Protein AF-A0A920K4A9-F1 (afdb_monomer)

pLDDT: mean 79.89, std 16.31, range [30.03, 97.81]

Nearest PDB structures (foldseek):
  5j9g-assembly1_A  TM=8.067E-01  e=8.800E-14  Lactobacillus acidophilus NCFM
  7c5j-assembly1_Q  TM=8.251E-01  e=4.722E-13  Escherichia coli BL21(DE3)
  7www-assembly1_A  TM=8.252E-01  e=7.767E-13  Lactobacillus gasseri
  6x2e-assembly1_B  TM=8.452E-01  e=7.762E-11  Chlamydia trachomatis D/UW-3/CX
  6x2e-assembly1_A  TM=8.488E-01  e=2.867E-10  Chlamydia trachomatis D/UW-3/CX

Foldseek 3Di:
DAAEEEEQELPPVVLVVVLVQVVDDPVPRNYAYAEYEYQDFQVVSQVCSQQDPVPGGSPWDWDGDRFWIDTPNRIHGYHHDLDQPVVVVVSVHQEYEEAPVSNPRVPDDVPPPPDPRHAYEHAEDDPPFPEEDAPPPPPVVDDSNGRYYYPYYPDDDD

Secondary structure (DSSP, 8-state):
-PEEEEEE--SHHHHHHHHHHHHS-GGG--EEEEEEEESS-HHHHHHHHHEETTTEE--S-EEEETTEEEETTEEEEEEESS--HHHHHTTT-SEEEE-HHHHSBTTB-TT--SSTT-EEEESS--TT-SEE--TTTTGGG--TT-SEEE---S----

Radius of gyration: 15.53 Å; Cα contacts (8 Å, |Δi|>4): 275; chains: 1; bounding box: 37×35×40 Å

Solvent-accessible surface area (backbone atoms only — not comparable to full-atom values): 9228 Å² total; per-residue (Å²): 128,68,42,36,28,25,33,38,46,66,49,74,68,37,41,49,54,53,48,58,52,69,73,40,59,80,91,70,42,54,61,39,68,42,30,38,28,28,83,61,52,42,66,54,50,47,50,57,49,41,56,32,95,88,80,41,66,61,89,66,70,73,48,72,43,98,52,21,42,28,43,93,85,52,65,23,38,44,42,70,55,97,61,51,73,74,62,57,46,75,64,63,34,39,33,40,38,24,40,52,70,69,61,49,40,95,93,43,61,89,77,70,61,93,53,98,76,54,34,38,42,23,70,24,69,56,97,84,37,75,41,74,34,47,86,94,77,48,53,85,73,69,53,92,83,56,43,34,35,14,56,30,66,98,74,81,86,130

Sequence (158 aa):
MTVKVAINGFGRIGRAILRANFELEPEQRKIQIVAINDLASPEANAHLTEFDSTHGRFGKVINVFKDAIEIEGEKFKCIPKKSSRSSMEKFGCRYCVGMHRALRIEGEGLETSTSGRRKVLISAPANDADATVVYGVNEKELTPGHKIVSNARVLRIV

Structure (mmCIF, N/CA/C/O backbone):
data_AF-A0A920K4A9-F1
#
_entry.id   AF-A0A920K4A9-F1
#
loop_
_atom_site.group_PDB
_atom_site.id
_atom_site.type_symbol
_atom_site.label_atom_id
_atom_site.label_alt_id
_atom_site.label_comp_id
_atom_site.label_asym_id
_atom_site.label_entity_id
_atom_site.label_seq_id
_atom_site.pdbx_PDB_ins_code
_atom_site.Cartn_x
_atom_site.Cartn_y
_atom_site.Cartn_z
_atom_site.occupancy
_atom_site.B_iso_or_equiv
_atom_site.auth_seq_id
_atom_site.auth_comp_id
_atom_site.auth_asym_id
_atom_site.auth_atom_id
_atom_site.pdbx_PDB_model_num
ATOM 1 N N . MET A 1 1 ? -7.358 -14.877 -6.717 1.00 56.47 1 MET A N 1
ATOM 2 C CA . MET A 1 1 ? -6.463 -15.118 -5.561 1.00 56.47 1 MET A CA 1
ATOM 3 C C . MET A 1 1 ? -5.930 -13.772 -5.106 1.00 56.47 1 MET A C 1
ATOM 5 O O . MET A 1 1 ? -5.304 -13.095 -5.913 1.00 56.47 1 MET A O 1
ATOM 9 N N . THR A 1 2 ? -6.213 -13.370 -3.871 1.00 80.06 2 THR A N 1
ATOM 10 C CA . THR A 1 2 ? -5.894 -12.022 -3.377 1.00 80.06 2 THR A CA 1
ATOM 11 C C . THR A 1 2 ? -4.533 -12.008 -2.692 1.00 80.06 2 THR A C 1
ATOM 13 O O . THR A 1 2 ? -4.220 -12.869 -1.868 1.00 80.06 2 THR A O 1
ATOM 16 N N . VAL A 1 3 ? -3.689 -11.050 -3.061 1.00 86.75 3 VAL A N 1
ATOM 17 C CA . VAL A 1 3 ? -2.327 -10.915 -2.543 1.00 86.75 3 VAL A CA 1
ATOM 18 C C . VAL A 1 3 ? -2.320 -9.979 -1.339 1.00 86.75 3 VAL A C 1
ATOM 20 O O . VAL A 1 3 ? -2.738 -8.833 -1.445 1.00 86.75 3 VAL A O 1
ATOM 23 N N . LYS A 1 4 ? -1.792 -10.431 -0.198 1.00 87.75 4 LYS A N 1
ATOM 24 C CA . LYS A 1 4 ? -1.649 -9.587 0.998 1.00 87.75 4 LYS A CA 1
ATOM 25 C C . LYS A 1 4 ? -0.488 -8.603 0.854 1.00 87.75 4 LYS A C 1
ATOM 27 O O . LYS A 1 4 ? 0.646 -9.024 0.598 1.00 87.75 4 LYS A O 1
ATOM 32 N N . VAL A 1 5 ? -0.757 -7.321 1.071 1.00 88.19 5 VAL A N 1
ATOM 33 C CA . VAL A 1 5 ? 0.188 -6.212 0.893 1.00 88.19 5 VAL A CA 1
ATOM 34 C C . VAL A 1 5 ? 0.257 -5.358 2.158 1.00 88.19 5 VAL A C 1
ATOM 36 O O . VAL A 1 5 ? -0.765 -5.064 2.776 1.00 88.19 5 VAL A O 1
ATOM 39 N N . ALA A 1 6 ? 1.467 -4.953 2.536 1.00 88.62 6 ALA A N 1
ATOM 40 C CA . ALA A 1 6 ? 1.701 -3.909 3.525 1.00 88.62 6 ALA A CA 1
ATOM 41 C C . ALA A 1 6 ? 2.243 -2.647 2.840 1.00 88.62 6 ALA A C 1
ATOM 43 O O . ALA A 1 6 ? 3.031 -2.740 1.895 1.00 88.62 6 ALA A O 1
ATOM 44 N N . ILE A 1 7 ? 1.828 -1.476 3.320 1.00 88.56 7 ILE A N 1
ATOM 45 C CA . ILE A 1 7 ? 2.285 -0.178 2.812 1.00 88.56 7 ILE A CA 1
ATOM 46 C C . ILE A 1 7 ? 3.197 0.458 3.856 1.00 88.56 7 ILE A C 1
ATOM 48 O O . ILE A 1 7 ? 2.777 0.724 4.979 1.00 88.56 7 ILE A O 1
ATOM 52 N N . ASN A 1 8 ? 4.444 0.718 3.478 1.00 84.12 8 ASN A N 1
ATOM 53 C CA . ASN A 1 8 ? 5.433 1.364 4.321 1.00 84.12 8 ASN A CA 1
ATOM 54 C C . ASN A 1 8 ? 5.648 2.820 3.892 1.00 84.12 8 ASN A C 1
ATOM 56 O O . ASN A 1 8 ? 6.292 3.094 2.874 1.00 84.12 8 ASN A O 1
ATOM 60 N N . GLY A 1 9 ? 5.110 3.742 4.687 1.00 84.19 9 GLY A N 1
ATOM 61 C CA . GLY A 1 9 ? 4.971 5.156 4.363 1.00 84.19 9 GLY A CA 1
ATOM 62 C C . GLY A 1 9 ? 3.600 5.442 3.754 1.00 84.19 9 GLY A C 1
ATOM 63 O O . GLY A 1 9 ? 3.384 5.244 2.557 1.00 84.19 9 GLY A O 1
ATOM 64 N N . PHE A 1 10 ? 2.683 5.975 4.560 1.00 90.44 10 PHE A N 1
ATOM 65 C CA . PHE A 1 10 ? 1.307 6.296 4.173 1.00 90.44 10 PHE A CA 1
ATOM 66 C C . PHE A 1 10 ? 1.150 7.771 3.755 1.00 90.44 10 PHE A C 1
ATOM 68 O O . PHE A 1 10 ? 0.177 8.464 4.058 1.00 90.44 10 PHE A O 1
ATOM 75 N N . GLY A 1 11 ? 2.143 8.251 3.002 1.00 88.62 11 GLY A N 1
ATOM 76 C CA . GLY A 1 11 ? 2.135 9.555 2.340 1.00 88.62 11 GLY A CA 1
ATOM 77 C C . GLY A 1 11 ? 1.270 9.565 1.075 1.00 88.62 11 GLY A C 1
ATOM 78 O O . GLY A 1 11 ? 0.399 8.720 0.891 1.00 88.62 11 GLY A O 1
ATOM 79 N N . ARG A 1 12 ? 1.545 10.494 0.148 1.00 89.50 12 ARG A N 1
ATOM 80 C CA . ARG A 1 12 ? 0.761 10.637 -1.097 1.00 89.50 12 ARG A CA 1
ATOM 81 C C . ARG A 1 12 ? 0.630 9.328 -1.886 1.00 89.50 12 ARG A C 1
ATOM 83 O O . ARG A 1 12 ? -0.477 8.930 -2.215 1.00 89.50 12 ARG A O 1
ATOM 90 N N . ILE A 1 13 ? 1.745 8.638 -2.144 1.00 89.12 13 ILE A N 1
ATOM 91 C CA . ILE A 1 13 ? 1.737 7.386 -2.921 1.00 89.12 13 ILE A CA 1
ATOM 92 C C . ILE A 1 13 ? 1.040 6.254 -2.158 1.00 89.12 13 ILE A C 1
ATOM 94 O O . ILE A 1 13 ? 0.237 5.537 -2.743 1.00 89.12 13 ILE A O 1
ATOM 98 N N . GLY A 1 14 ? 1.301 6.108 -0.855 1.00 90.06 14 GLY A N 1
ATOM 99 C CA . GLY A 1 14 ? 0.657 5.078 -0.036 1.00 90.06 14 GLY A CA 1
ATOM 100 C C . GLY A 1 14 ? -0.866 5.229 -0.000 1.00 90.06 14 GLY A C 1
ATOM 101 O O . GLY A 1 14 ? -1.585 4.253 -0.211 1.00 90.06 14 GLY A O 1
ATOM 102 N N . ARG A 1 15 ? -1.358 6.462 0.174 1.00 93.88 15 ARG A N 1
ATOM 103 C CA . ARG A 1 15 ? -2.796 6.763 0.129 1.00 93.88 15 ARG A CA 1
ATOM 104 C C . ARG A 1 15 ? -3.389 6.583 -1.261 1.00 93.88 15 ARG A C 1
ATOM 106 O O . ARG A 1 15 ? -4.473 6.027 -1.368 1.00 93.88 15 ARG A O 1
ATOM 113 N N . ALA A 1 16 ? -2.671 6.969 -2.316 1.00 92.44 16 ALA A N 1
ATOM 114 C CA . ALA A 1 16 ? -3.114 6.746 -3.692 1.00 92.44 16 ALA A CA 1
ATOM 115 C C . ALA A 1 16 ? -3.244 5.250 -4.029 1.00 92.44 16 ALA A C 1
ATOM 117 O O . ALA A 1 16 ? -4.210 4.860 -4.672 1.00 92.44 16 ALA A O 1
ATOM 118 N N . ILE A 1 17 ? -2.325 4.398 -3.553 1.00 91.88 17 ILE A N 1
ATOM 119 C CA . ILE A 1 17 ? -2.422 2.936 -3.719 1.00 91.88 17 ILE A CA 1
ATOM 120 C C . ILE A 1 17 ? -3.660 2.391 -3.007 1.00 91.88 17 ILE A C 1
ATOM 122 O O . ILE A 1 17 ? -4.404 1.603 -3.589 1.00 91.88 17 ILE A O 1
ATOM 126 N N . LEU A 1 18 ? -3.884 2.807 -1.755 1.00 94.50 18 LEU A N 1
ATOM 127 C CA . LEU A 1 18 ? -5.069 2.399 -1.006 1.00 94.50 18 LEU A CA 1
ATOM 128 C C . LEU A 1 18 ? -6.341 2.836 -1.732 1.00 94.50 18 LEU A C 1
ATOM 130 O O . LEU A 1 18 ? -7.227 2.019 -1.970 1.00 94.50 18 LEU A O 1
ATOM 134 N N . ARG A 1 19 ? -6.387 4.098 -2.152 1.00 94.50 19 ARG A N 1
ATOM 135 C CA . ARG A 1 19 ? -7.516 4.670 -2.871 1.00 94.50 19 ARG A CA 1
ATOM 136 C C . ARG A 1 19 ? -7.815 3.918 -4.164 1.00 94.50 19 ARG A C 1
ATOM 138 O O . ARG A 1 19 ? -8.929 3.434 -4.319 1.00 94.50 19 ARG A O 1
ATOM 145 N N . ALA A 1 20 ? -6.811 3.721 -5.015 1.00 92.44 20 ALA A N 1
ATOM 146 C CA . ALA A 1 20 ? -6.956 2.983 -6.265 1.00 92.44 20 ALA A CA 1
ATOM 147 C C . ALA A 1 20 ? -7.466 1.549 -6.044 1.00 92.44 20 ALA A C 1
ATOM 149 O O . ALA A 1 20 ? -8.233 1.046 -6.855 1.00 92.44 20 ALA A O 1
ATOM 150 N N . ASN A 1 21 ? -7.083 0.886 -4.946 1.00 93.94 21 ASN A N 1
ATOM 151 C CA . ASN A 1 21 ? -7.591 -0.452 -4.637 1.00 93.94 21 ASN A CA 1
ATOM 152 C C . ASN A 1 21 ? -9.082 -0.454 -4.261 1.00 93.94 21 ASN A C 1
ATOM 154 O O . ASN A 1 21 ? -9.811 -1.353 -4.667 1.00 93.94 21 ASN A O 1
ATOM 158 N N . PHE A 1 22 ? -9.538 0.533 -3.489 1.00 94.00 22 PHE A N 1
ATOM 159 C CA . PHE A 1 22 ? -10.933 0.630 -3.038 1.00 94.00 22 PHE A CA 1
ATOM 160 C C . PHE A 1 22 ? -11.872 1.315 -4.043 1.00 94.00 22 PHE A C 1
ATOM 162 O O . PHE A 1 22 ? -13.090 1.202 -3.913 1.00 94.00 22 PHE A O 1
ATOM 169 N N . GLU A 1 23 ? -11.325 2.006 -5.044 1.00 91.56 23 GLU A N 1
ATOM 170 C CA . GLU A 1 23 ? -12.074 2.498 -6.208 1.00 91.56 23 GLU A CA 1
ATOM 171 C C . GLU A 1 23 ? -12.407 1.375 -7.204 1.00 91.56 23 GLU A C 1
ATOM 173 O O . GLU A 1 23 ? -13.313 1.534 -8.017 1.00 91.56 23 GLU A O 1
ATOM 178 N N . LEU A 1 24 ? -11.723 0.228 -7.123 1.00 89.94 24 LEU A N 1
ATOM 179 C CA . LEU A 1 24 ? -12.114 -0.987 -7.837 1.00 89.94 24 LEU A CA 1
ATOM 180 C C . LEU A 1 24 ? -13.299 -1.674 -7.153 1.00 89.94 24 LEU A C 1
ATOM 182 O O . LEU A 1 24 ? -13.409 -1.684 -5.917 1.00 89.94 24 LEU A O 1
ATOM 186 N N . GLU A 1 25 ? -14.112 -2.351 -7.965 1.00 89.75 25 GLU A N 1
ATOM 187 C CA . GLU A 1 25 ? -15.136 -3.265 -7.463 1.00 89.75 25 GLU A CA 1
ATOM 188 C C . GLU A 1 25 ? -14.490 -4.382 -6.624 1.00 89.75 25 GLU A C 1
ATOM 190 O O . GLU A 1 25 ? -13.402 -4.854 -6.980 1.00 89.75 25 GLU A O 1
ATOM 195 N N . PRO A 1 26 ? -15.132 -4.859 -5.539 1.00 88.12 26 PRO A N 1
ATOM 196 C CA . PRO A 1 26 ? -14.552 -5.874 -4.653 1.00 88.12 26 PRO A CA 1
ATOM 197 C C . PRO A 1 26 ? -14.040 -7.127 -5.387 1.00 88.12 26 PRO A C 1
ATOM 199 O O . PRO A 1 26 ? -12.956 -7.626 -5.092 1.00 88.12 26 PRO A O 1
ATOM 202 N N . GLU A 1 27 ? -14.771 -7.575 -6.410 1.00 88.06 27 GLU A N 1
ATOM 203 C CA . GLU A 1 27 ? -14.452 -8.721 -7.282 1.00 88.06 27 GLU A CA 1
ATOM 204 C C . GLU A 1 27 ? -13.143 -8.522 -8.081 1.00 88.06 27 GLU A C 1
ATOM 206 O O . GLU A 1 27 ? -12.459 -9.476 -8.458 1.00 88.06 27 GLU A O 1
ATOM 211 N N . GLN A 1 28 ? -12.785 -7.265 -8.363 1.00 88.31 28 GLN A N 1
ATOM 212 C CA . GLN A 1 28 ? -11.621 -6.880 -9.164 1.00 88.31 28 GLN A CA 1
ATOM 213 C C . GLN A 1 28 ? -10.366 -6.657 -8.312 1.00 88.31 28 GLN A C 1
ATOM 215 O O . GLN A 1 28 ? -9.259 -6.559 -8.858 1.00 88.31 28 GLN A O 1
ATOM 220 N N . ARG A 1 29 ? -10.505 -6.590 -6.981 1.00 89.06 29 ARG A N 1
ATOM 221 C CA . ARG A 1 29 ? -9.385 -6.360 -6.064 1.00 89.06 29 ARG A CA 1
ATOM 222 C C . ARG A 1 29 ? -8.448 -7.555 -6.055 1.00 89.06 29 ARG A C 1
ATOM 224 O O . ARG A 1 29 ? -8.732 -8.632 -5.533 1.00 89.06 29 ARG A O 1
ATOM 231 N N . LYS A 1 30 ? -7.261 -7.346 -6.620 1.00 87.19 30 LYS A N 1
ATOM 232 C CA . LYS A 1 30 ? -6.191 -8.356 -6.644 1.00 87.19 30 LYS A CA 1
ATOM 233 C C . LYS A 1 30 ? -5.312 -8.303 -5.399 1.00 87.19 30 LYS A C 1
ATOM 235 O O . LYS A 1 30 ? -4.568 -9.254 -5.148 1.00 87.19 30 LYS A O 1
ATOM 240 N N . ILE A 1 31 ? -5.388 -7.219 -4.626 1.00 89.94 31 ILE A N 1
ATOM 241 C CA . ILE A 1 31 ? -4.604 -7.023 -3.409 1.00 89.94 31 ILE A CA 1
ATOM 242 C C . ILE A 1 31 ? -5.507 -6.784 -2.199 1.00 89.94 31 ILE A C 1
ATOM 244 O O . ILE A 1 31 ? -6.560 -6.168 -2.304 1.00 89.94 31 ILE A O 1
ATOM 248 N N . GLN A 1 32 ? -5.054 -7.268 -1.047 1.00 91.38 32 GLN A N 1
ATOM 249 C CA . GLN A 1 32 ? -5.634 -7.005 0.264 1.00 91.38 32 GLN A CA 1
ATOM 250 C C . GLN A 1 32 ? -4.595 -6.245 1.081 1.00 91.38 32 GLN A C 1
ATOM 252 O O . GLN A 1 32 ? -3.496 -6.758 1.316 1.00 91.38 32 GLN A O 1
ATOM 257 N N . ILE A 1 33 ? -4.933 -5.042 1.530 1.00 92.75 33 ILE A N 1
ATOM 258 C CA . ILE A 1 33 ? -4.057 -4.263 2.405 1.00 92.75 33 ILE A CA 1
ATOM 259 C C . ILE A 1 33 ? -4.235 -4.798 3.824 1.00 92.75 33 ILE A C 1
ATOM 261 O O . ILE A 1 33 ? -5.346 -4.837 4.334 1.00 92.75 33 ILE A O 1
ATOM 265 N N . VAL A 1 34 ? -3.149 -5.254 4.451 1.00 92.69 34 VAL A N 1
ATOM 266 C CA . VAL A 1 34 ? -3.194 -5.856 5.800 1.00 92.69 34 VAL A CA 1
ATOM 267 C C . VAL A 1 34 ? -2.574 -4.965 6.871 1.00 92.69 34 VAL A C 1
ATOM 269 O O . VAL A 1 34 ? -2.931 -5.064 8.046 1.00 92.69 34 VAL A O 1
ATOM 272 N N . ALA A 1 35 ? -1.659 -4.079 6.474 1.00 91.44 35 ALA A N 1
ATOM 273 C CA . ALA A 1 35 ? -1.011 -3.138 7.372 1.00 91.44 35 ALA A CA 1
ATOM 274 C C . ALA A 1 35 ? -0.536 -1.882 6.633 1.00 91.44 35 ALA A C 1
ATOM 276 O O . ALA A 1 35 ? -0.085 -1.957 5.486 1.00 91.44 35 ALA A O 1
ATOM 277 N N . ILE A 1 36 ? 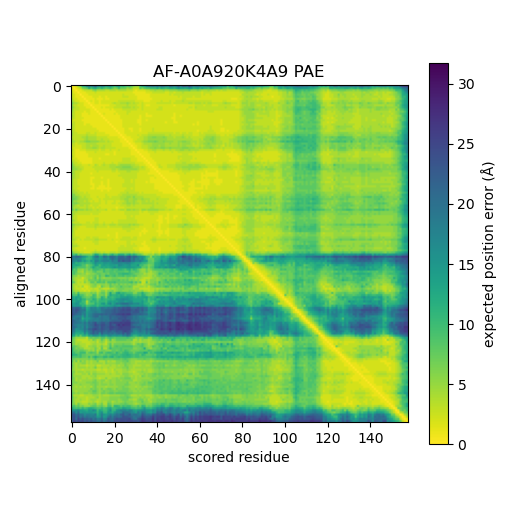-0.578 -0.752 7.331 1.00 90.94 36 ILE A N 1
ATOM 278 C CA . ILE A 1 36 ? 0.076 0.497 6.955 1.00 90.94 36 ILE A CA 1
ATOM 279 C C . ILE A 1 36 ? 1.051 0.903 8.066 1.00 90.94 36 ILE A C 1
ATOM 281 O O . ILE A 1 36 ? 0.734 0.791 9.250 1.00 90.94 36 ILE A O 1
ATOM 285 N N . ASN A 1 37 ? 2.243 1.355 7.692 1.00 87.50 37 ASN A N 1
ATOM 286 C CA . ASN A 1 37 ? 3.221 1.936 8.608 1.00 87.50 37 ASN A CA 1
ATOM 287 C C . ASN A 1 37 ? 3.366 3.426 8.301 1.00 87.50 37 ASN A C 1
ATOM 289 O O . ASN A 1 37 ? 3.718 3.790 7.176 1.00 87.50 37 ASN A O 1
ATOM 293 N N . ASP A 1 38 ? 3.097 4.271 9.292 1.00 87.12 38 ASP A N 1
ATOM 294 C CA . ASP A 1 38 ? 3.225 5.722 9.177 1.00 87.12 38 ASP A CA 1
ATOM 295 C C . ASP A 1 38 ? 3.547 6.362 10.536 1.00 87.12 38 ASP A C 1
ATOM 297 O O . ASP A 1 38 ? 3.433 5.738 11.594 1.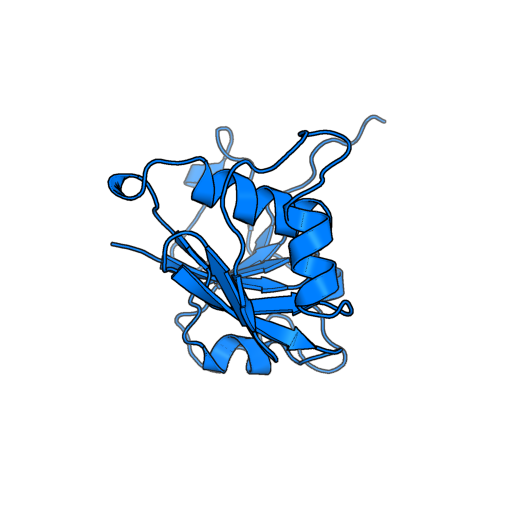00 87.12 38 ASP A O 1
ATOM 301 N N . LEU A 1 39 ? 3.993 7.617 10.510 1.00 83.94 39 LEU A N 1
ATOM 302 C CA . LEU A 1 39 ? 4.251 8.389 11.724 1.00 83.94 39 LEU A CA 1
ATOM 303 C C . LEU A 1 39 ? 2.969 9.012 12.289 1.00 83.94 39 LEU A C 1
ATOM 305 O O . LEU A 1 39 ? 2.915 9.298 13.484 1.00 83.94 39 LEU A O 1
ATOM 309 N N . ALA A 1 40 ? 1.957 9.229 11.447 1.00 88.12 40 ALA A N 1
ATOM 310 C CA . ALA A 1 40 ? 0.676 9.788 11.844 1.00 88.12 40 ALA A CA 1
ATOM 311 C C . ALA A 1 40 ? -0.215 8.756 12.559 1.00 88.12 40 ALA A C 1
ATOM 313 O O . ALA A 1 40 ? -0.100 7.545 12.351 1.00 88.12 40 ALA A O 1
ATOM 314 N N . SER A 1 41 ? -1.129 9.247 13.402 1.00 92.62 41 SER A N 1
ATOM 315 C CA . SER A 1 41 ? -2.106 8.400 14.094 1.00 92.62 41 SER A CA 1
ATOM 316 C C . SER A 1 41 ? -3.125 7.789 13.114 1.00 92.62 41 SER A C 1
ATOM 318 O O . SER A 1 41 ? -3.288 8.302 12.001 1.00 92.62 41 SER A O 1
ATOM 320 N N . PRO A 1 42 ? -3.840 6.710 13.490 1.00 94.75 42 PRO A N 1
ATOM 321 C CA . PRO A 1 42 ? -4.925 6.160 12.675 1.00 94.75 42 PRO A CA 1
ATOM 322 C C . PRO A 1 42 ? -5.979 7.209 12.291 1.00 94.75 42 PRO A C 1
ATOM 324 O O . PRO A 1 42 ? -6.418 7.238 11.146 1.00 94.75 42 PRO A O 1
ATOM 327 N N . GLU A 1 43 ? -6.328 8.113 13.207 1.00 95.56 43 GLU A N 1
ATOM 328 C CA . GLU A 1 43 ? -7.290 9.197 12.980 1.00 95.56 43 GLU A CA 1
ATOM 329 C C . GLU A 1 43 ? -6.773 10.183 11.928 1.00 95.56 43 GLU A C 1
ATOM 331 O O . GLU A 1 43 ? -7.488 10.535 10.990 1.00 95.56 43 GLU A O 1
ATOM 336 N N . ALA A 1 44 ? -5.506 10.591 12.042 1.00 94.62 44 ALA A N 1
ATOM 337 C CA . ALA A 1 44 ? -4.878 11.484 11.077 1.00 94.62 44 ALA A CA 1
ATOM 338 C C . ALA A 1 44 ? -4.761 10.825 9.693 1.00 94.62 44 ALA A C 1
ATOM 340 O O . ALA A 1 44 ? -5.062 11.452 8.679 1.00 94.62 44 ALA A O 1
ATOM 341 N N . ASN A 1 45 ? -4.386 9.546 9.637 1.00 94.88 45 ASN A N 1
ATOM 342 C CA . ASN A 1 45 ? -4.315 8.786 8.390 1.00 94.88 45 ASN A CA 1
ATOM 343 C C . ASN A 1 45 ? -5.687 8.620 7.729 1.00 94.88 45 ASN A C 1
ATOM 345 O O . ASN A 1 45 ? -5.789 8.756 6.510 1.00 94.88 45 ASN A O 1
ATOM 349 N N . ALA A 1 46 ? -6.736 8.364 8.512 1.00 95.81 46 ALA A N 1
ATOM 350 C CA . ALA A 1 46 ? -8.105 8.306 8.017 1.00 95.81 46 ALA A CA 1
ATOM 351 C C . ALA A 1 46 ? -8.541 9.657 7.441 1.00 95.81 46 ALA A C 1
ATOM 353 O O . ALA A 1 46 ? -8.989 9.711 6.299 1.00 95.81 46 ALA A O 1
ATOM 354 N N . HIS A 1 47 ? -8.299 10.754 8.165 1.00 95.38 47 HIS A N 1
ATOM 355 C CA . HIS A 1 47 ? -8.610 12.101 7.689 1.00 95.38 47 HIS A CA 1
ATOM 356 C C . HIS A 1 47 ? -7.887 12.433 6.374 1.00 95.38 47 HIS A C 1
ATOM 358 O O . HIS A 1 47 ? -8.509 12.863 5.406 1.00 95.38 47 HIS A O 1
ATOM 364 N N . LEU A 1 48 ? -6.579 12.168 6.297 1.00 94.81 48 LEU A N 1
ATOM 365 C CA . LEU A 1 48 ? -5.775 12.403 5.090 1.00 94.81 48 LEU A CA 1
ATOM 366 C C . LEU A 1 48 ? -6.126 11.473 3.921 1.00 94.81 48 LEU A C 1
ATOM 368 O O . LEU A 1 48 ? -5.743 11.750 2.785 1.00 94.81 48 LEU A O 1
ATOM 372 N N . THR A 1 49 ? -6.785 10.348 4.197 1.00 95.44 49 THR A N 1
ATOM 373 C CA . THR A 1 49 ? -7.324 9.453 3.167 1.00 95.44 49 THR A CA 1
ATOM 374 C C . THR A 1 49 ? -8.666 9.965 2.673 1.00 95.44 49 THR A C 1
ATOM 376 O O . THR A 1 49 ? -8.905 9.970 1.471 1.00 95.44 49 THR A O 1
ATOM 379 N N . GLU A 1 50 ? -9.527 10.425 3.581 1.00 95.81 50 GLU A N 1
ATOM 380 C CA . GLU A 1 50 ? -10.837 10.962 3.234 1.00 95.81 50 GLU A CA 1
ATOM 381 C C . GLU A 1 50 ? -10.724 12.241 2.399 1.00 95.81 50 GLU A C 1
ATOM 383 O O . GLU A 1 50 ? -11.450 12.382 1.412 1.00 95.81 50 GLU A O 1
ATOM 388 N N . PHE A 1 51 ? -9.804 13.138 2.765 1.00 95.50 51 PHE A N 1
ATOM 389 C CA . PHE A 1 51 ? -9.628 14.446 2.142 1.00 95.50 51 PHE A CA 1
ATOM 390 C C . PHE A 1 51 ? -8.289 14.541 1.402 1.00 95.50 51 PHE A C 1
ATOM 392 O O . PHE A 1 51 ? -7.244 14.797 2.002 1.00 95.50 51 PHE A O 1
ATOM 399 N N . ASP A 1 52 ? -8.330 14.395 0.076 1.00 93.94 52 ASP A N 1
ATOM 400 C CA . ASP A 1 52 ? -7.175 14.613 -0.796 1.00 93.94 52 ASP A CA 1
ATOM 401 C C . ASP A 1 52 ? -7.368 15.881 -1.641 1.00 93.94 52 ASP A C 1
ATOM 403 O O . ASP A 1 52 ? -8.358 16.026 -2.357 1.00 93.94 52 ASP A O 1
ATOM 407 N N . SER A 1 53 ? -6.418 16.817 -1.580 1.00 93.50 53 SER A N 1
ATOM 408 C CA . SER A 1 53 ? -6.520 18.092 -2.306 1.00 93.50 53 SER A CA 1
ATOM 409 C C . SER A 1 53 ? -6.414 17.954 -3.828 1.00 93.50 53 SER A C 1
ATOM 411 O O . SER A 1 53 ? -6.829 18.859 -4.541 1.00 93.50 53 SER A O 1
ATOM 413 N N . THR A 1 54 ? -5.831 16.863 -4.333 1.00 93.12 54 THR A N 1
ATOM 414 C CA . THR A 1 54 ? -5.648 16.619 -5.774 1.00 93.12 54 THR A CA 1
ATOM 415 C C . THR A 1 54 ? -6.747 15.716 -6.320 1.00 93.12 54 THR A C 1
ATOM 417 O O . THR A 1 54 ? -7.298 15.982 -7.383 1.00 93.12 54 THR A O 1
ATOM 420 N N . HIS A 1 55 ? -7.081 14.654 -5.587 1.00 91.25 55 HIS A N 1
ATOM 421 C CA . HIS A 1 55 ? -8.037 13.637 -6.030 1.00 91.25 55 HIS A CA 1
ATOM 422 C C . HIS A 1 55 ? -9.452 13.837 -5.458 1.00 91.25 55 HIS A C 1
ATOM 424 O O . HIS A 1 55 ? -10.366 13.078 -5.777 1.00 91.25 55 HIS A O 1
ATOM 430 N N . GLY A 1 56 ? -9.666 14.839 -4.606 1.00 93.12 56 GLY A N 1
ATOM 431 C CA . GLY A 1 56 ? -10.951 15.095 -3.959 1.00 93.12 56 GLY A CA 1
ATOM 432 C C . GLY A 1 56 ? -11.270 14.088 -2.852 1.00 93.12 56 GLY A C 1
ATOM 433 O O . GLY A 1 56 ? -10.391 13.384 -2.348 1.00 93.12 56 GLY A O 1
ATOM 434 N N . ARG A 1 57 ? -12.545 14.005 -2.462 1.00 95.06 57 ARG A N 1
ATOM 435 C CA . ARG A 1 57 ? -12.988 13.145 -1.355 1.00 95.06 57 ARG A CA 1
ATOM 436 C C . ARG A 1 57 ? -13.002 11.666 -1.761 1.00 95.06 57 ARG A C 1
ATOM 438 O O . ARG A 1 5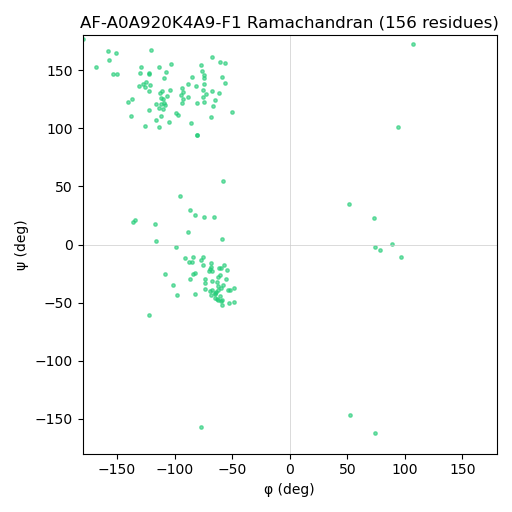7 ? -13.461 11.341 -2.849 1.00 95.06 57 ARG A O 1
ATOM 445 N N . PHE A 1 58 ? -12.545 10.775 -0.882 1.00 94.44 58 PHE A N 1
ATOM 446 C CA . PHE A 1 58 ? -12.433 9.333 -1.165 1.00 94.44 58 PHE A CA 1
ATOM 447 C C . PHE A 1 58 ? -13.780 8.604 -1.336 1.00 94.44 58 PHE A C 1
ATOM 449 O O . PHE A 1 58 ? -13.845 7.561 -1.976 1.00 94.44 58 PHE A O 1
ATOM 456 N N . GLY A 1 59 ? -14.875 9.144 -0.794 1.00 92.12 59 GLY A N 1
ATOM 457 C CA . GLY A 1 59 ? -16.232 8.642 -1.054 1.00 92.12 59 GLY A CA 1
ATOM 458 C C . GLY A 1 59 ? -16.600 7.317 -0.370 1.00 92.12 59 GLY A C 1
ATOM 459 O O . GLY A 1 59 ? -17.743 6.883 -0.484 1.00 92.12 59 GLY A O 1
ATOM 460 N N . LYS A 1 60 ? -15.678 6.693 0.370 1.00 94.62 60 LYS A N 1
ATOM 461 C CA . LYS A 1 60 ? -15.935 5.511 1.206 1.00 94.62 60 LYS A CA 1
ATOM 462 C C . LYS A 1 60 ? -15.919 5.885 2.687 1.00 94.62 60 LYS A C 1
ATOM 464 O O . LYS A 1 60 ? -15.184 6.782 3.097 1.00 94.62 60 LYS A O 1
ATOM 469 N N . VAL A 1 61 ? -16.714 5.175 3.488 1.00 96.06 61 VAL A N 1
ATOM 470 C CA . VAL A 1 61 ? -16.723 5.331 4.950 1.00 96.06 61 VAL A CA 1
ATOM 471 C C . VAL A 1 61 ? -15.448 4.723 5.528 1.00 96.06 61 VAL A C 1
ATOM 473 O O . VAL A 1 61 ? -15.112 3.580 5.218 1.00 96.06 61 VAL A O 1
ATOM 476 N N . ILE A 1 62 ? -14.756 5.494 6.367 1.00 97.19 62 ILE A N 1
ATOM 477 C CA . ILE A 1 62 ? -13.533 5.073 7.048 1.00 97.19 62 ILE A CA 1
ATOM 478 C C . ILE A 1 62 ? -13.824 4.956 8.545 1.00 97.19 62 ILE A C 1
ATOM 480 O O . ILE A 1 62 ? -14.013 5.960 9.229 1.00 97.19 62 ILE A O 1
ATOM 484 N N . ASN A 1 63 ? -13.834 3.728 9.059 1.00 97.81 63 ASN A N 1
ATOM 485 C CA . ASN A 1 63 ? -13.971 3.460 10.486 1.00 97.81 63 ASN A CA 1
ATOM 486 C C . ASN A 1 63 ? -12.585 3.449 11.133 1.00 97.81 63 ASN A C 1
ATOM 488 O O . ASN A 1 63 ? -11.690 2.717 10.703 1.00 97.81 63 ASN A O 1
ATOM 492 N N . VAL A 1 64 ? -12.406 4.244 12.187 1.00 97.44 64 VAL A N 1
ATOM 493 C CA . VAL A 1 64 ? -11.131 4.343 12.904 1.00 97.44 64 VAL A CA 1
ATOM 494 C C . VAL A 1 64 ? -11.201 3.578 14.217 1.00 97.44 64 VAL A C 1
ATOM 496 O O . VAL A 1 64 ? -12.138 3.720 14.999 1.00 97.44 64 VAL A O 1
ATOM 499 N N . PHE A 1 65 ? -10.170 2.780 14.469 1.00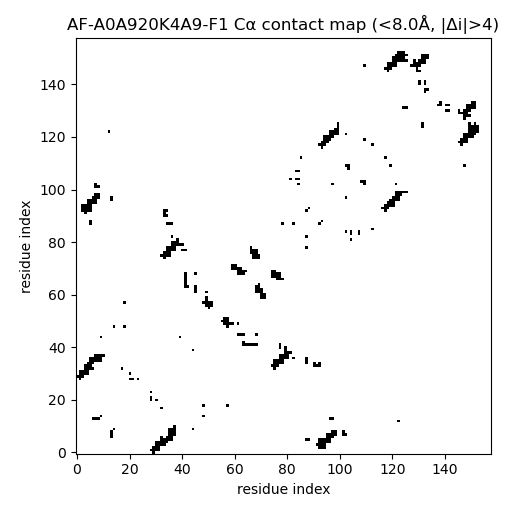 95.69 65 PHE A N 1
ATOM 500 C CA . PHE A 1 65 ? -9.925 2.110 15.737 1.00 95.69 65 PHE A CA 1
ATOM 501 C C . PHE A 1 65 ? -8.570 2.552 16.293 1.00 95.69 65 PHE A C 1
ATOM 503 O O . PHE A 1 65 ? -7.726 3.080 15.574 1.00 95.69 65 PHE A O 1
ATOM 510 N N . LYS A 1 66 ? -8.319 2.226 17.566 1.00 92.69 66 LYS A N 1
ATOM 511 C CA . LYS A 1 66 ? -7.086 2.587 18.284 1.00 92.69 66 LYS A CA 1
ATOM 512 C C . LYS A 1 66 ? -5.785 2.274 17.527 1.00 92.69 66 LYS A C 1
ATOM 514 O O . LYS A 1 66 ? -4.814 3.009 17.659 1.00 92.69 66 LYS A O 1
ATOM 519 N N . ASP A 1 67 ? -5.736 1.163 16.796 1.00 92.44 67 ASP A N 1
ATOM 520 C CA . ASP A 1 67 ? -4.539 0.690 16.087 1.00 92.44 67 ASP A CA 1
ATOM 521 C C . ASP A 1 67 ? -4.841 0.195 14.663 1.00 92.44 67 ASP A C 1
ATOM 523 O O . ASP A 1 67 ? -4.083 -0.593 14.093 1.00 92.44 67 ASP A O 1
ATOM 527 N N . ALA A 1 68 ? -5.978 0.598 14.095 1.00 95.06 68 ALA A N 1
ATOM 528 C CA . ALA A 1 68 ? -6.443 0.087 12.813 1.00 95.06 68 ALA A CA 1
ATOM 529 C C . ALA A 1 68 ? -7.407 1.052 12.127 1.00 95.06 68 ALA A C 1
ATOM 531 O O . ALA A 1 68 ? -8.068 1.862 12.773 1.00 95.06 68 ALA A O 1
ATOM 532 N N . ILE A 1 69 ? -7.530 0.885 10.818 1.00 96.75 69 ILE A N 1
ATOM 533 C CA . ILE A 1 69 ? -8.566 1.504 9.999 1.00 96.75 69 ILE A CA 1
ATOM 534 C C . ILE A 1 69 ? -9.339 0.380 9.306 1.00 96.75 69 ILE A C 1
ATOM 536 O O . ILE A 1 69 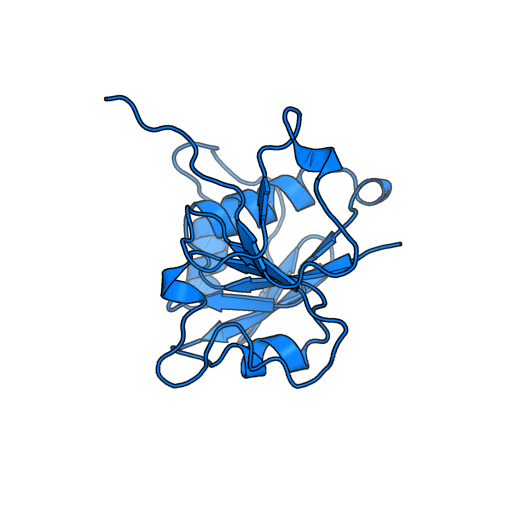? -8.780 -0.678 9.008 1.00 96.75 69 ILE A O 1
ATOM 540 N N . GLU A 1 70 ? -10.629 0.589 9.083 1.00 97.12 70 GLU A N 1
ATOM 541 C CA . GLU A 1 70 ? -11.489 -0.316 8.330 1.00 97.12 70 GLU A CA 1
ATOM 542 C C . GLU A 1 70 ? -12.284 0.452 7.279 1.00 97.12 70 GLU A C 1
ATOM 544 O O . GLU A 1 70 ? -12.812 1.532 7.545 1.00 97.12 70 GLU A O 1
ATOM 549 N N . ILE A 1 71 ? -12.349 -0.119 6.079 1.00 96.50 71 ILE A N 1
ATOM 550 C CA . ILE A 1 71 ? -13.060 0.435 4.926 1.00 96.50 71 ILE A CA 1
ATOM 551 C C . ILE A 1 71 ? -13.794 -0.732 4.269 1.00 96.50 71 ILE A C 1
ATOM 553 O O . ILE A 1 71 ? -13.175 -1.748 3.973 1.00 96.50 71 ILE A O 1
ATOM 557 N N . GLU A 1 72 ? -15.112 -0.618 4.085 1.00 94.50 72 GLU A N 1
ATOM 558 C CA . GLU A 1 72 ? -15.954 -1.687 3.505 1.00 94.50 72 GLU A CA 1
ATOM 559 C C . GLU A 1 72 ? -15.790 -3.064 4.188 1.00 94.50 72 GLU A C 1
ATOM 561 O O . GLU A 1 72 ? -15.831 -4.109 3.545 1.00 94.50 72 GLU A O 1
ATOM 566 N N . GLY A 1 73 ? -15.576 -3.078 5.509 1.00 93.19 73 GLY A N 1
ATOM 567 C CA . GLY A 1 73 ? -15.344 -4.308 6.278 1.00 93.19 73 GLY A CA 1
ATOM 568 C C . GLY A 1 73 ? -13.924 -4.881 6.163 1.00 93.19 73 GLY A C 1
ATOM 569 O O . GLY A 1 73 ? -13.588 -5.833 6.868 1.00 93.19 73 GLY A O 1
ATOM 570 N N . GLU A 1 74 ? -13.053 -4.298 5.334 1.00 93.94 74 GLU A N 1
ATOM 571 C CA . GLU A 1 74 ? -11.636 -4.651 5.271 1.00 93.94 74 GLU A CA 1
ATOM 572 C C . GLU A 1 74 ? -10.842 -3.860 6.318 1.00 93.94 74 GLU A C 1
ATOM 574 O O . GLU A 1 74 ? -10.567 -2.669 6.157 1.00 93.94 74 GLU A O 1
ATOM 579 N N . LYS A 1 75 ? -10.455 -4.539 7.404 1.00 95.50 75 LYS A N 1
ATOM 580 C CA . LYS A 1 75 ? -9.682 -3.960 8.509 1.00 95.50 75 LYS A CA 1
ATOM 581 C C . LYS A 1 75 ? -8.183 -4.198 8.347 1.00 95.50 75 LYS A C 1
ATOM 583 O O . LYS A 1 75 ? -7.739 -5.340 8.230 1.00 95.50 75 LYS A O 1
ATOM 588 N N . PHE A 1 76 ? -7.392 -3.134 8.441 1.00 94.25 76 PHE A N 1
ATOM 589 C CA . PHE A 1 76 ? -5.932 -3.178 8.352 1.00 94.25 76 PHE A CA 1
ATOM 590 C C . PHE A 1 76 ? -5.267 -2.432 9.506 1.00 94.25 76 PHE A C 1
ATOM 592 O O . PHE A 1 76 ? -5.795 -1.460 10.049 1.00 94.25 76 PHE A O 1
ATOM 599 N N . LYS A 1 77 ? -4.096 -2.925 9.919 1.00 93.56 77 LYS A N 1
ATOM 600 C CA . LYS A 1 77 ? -3.382 -2.416 11.095 1.00 93.56 77 LYS A CA 1
ATOM 601 C C . LYS A 1 77 ? -2.593 -1.155 10.775 1.00 93.56 77 LYS A C 1
ATOM 603 O O . LYS A 1 77 ? -1.883 -1.107 9.777 1.00 93.56 77 LYS A O 1
ATOM 608 N N . CYS A 1 78 ? -2.672 -0.175 11.662 1.00 91.38 78 CYS A N 1
ATOM 609 C CA . CYS A 1 78 ? -1.864 1.033 11.624 1.00 91.38 78 CYS A CA 1
ATOM 610 C C . CYS A 1 78 ? -0.708 0.858 12.601 1.00 91.38 78 CYS A C 1
ATOM 612 O O . CYS A 1 78 ? -0.912 0.775 13.811 1.00 91.38 78 CYS A O 1
ATOM 614 N N . ILE A 1 79 ? 0.507 0.775 12.074 1.00 86.25 79 ILE A N 1
ATOM 615 C CA . ILE A 1 79 ? 1.716 0.608 12.869 1.00 86.25 79 ILE A CA 1
ATOM 616 C C . ILE A 1 79 ? 2.327 1.999 13.052 1.00 86.25 79 ILE A C 1
ATOM 618 O O . ILE A 1 79 ? 2.789 2.581 12.071 1.00 86.25 79 ILE A O 1
ATOM 622 N N . PRO A 1 80 ? 2.326 2.556 14.274 1.00 72.00 80 PRO A N 1
ATOM 623 C CA . PRO A 1 80 ? 3.054 3.783 14.548 1.00 72.00 80 PRO A CA 1
ATOM 624 C C . PRO A 1 80 ? 4.556 3.466 14.625 1.00 72.00 80 PRO A C 1
ATOM 626 O O . PRO A 1 80 ? 4.910 2.446 15.226 1.00 72.00 80 PRO A O 1
ATOM 629 N N . LYS A 1 81 ? 5.423 4.374 14.127 1.00 67.19 81 LYS A N 1
ATOM 630 C CA . LYS A 1 81 ? 6.891 4.500 14.402 1.00 67.19 81 LYS A CA 1
ATOM 631 C C . LYS A 1 81 ? 7.837 4.062 13.262 1.00 67.19 81 LYS A C 1
ATOM 633 O O . LYS A 1 81 ? 7.418 3.475 12.274 1.00 67.19 81 LYS A O 1
ATOM 638 N N . LYS A 1 82 ? 9.153 4.316 13.440 1.00 60.31 82 LYS A N 1
ATOM 639 C CA . LYS A 1 82 ? 10.302 3.657 12.760 1.00 60.31 82 LYS A CA 1
ATOM 640 C C . LYS A 1 82 ? 10.273 2.130 12.999 1.00 60.31 82 LYS A C 1
ATOM 642 O O . LYS A 1 82 ? 11.183 1.560 13.596 1.00 60.31 82 LYS A O 1
ATOM 647 N N . SER A 1 83 ? 9.167 1.480 12.670 1.00 55.69 83 SER A N 1
ATOM 648 C CA . SER A 1 83 ? 8.999 0.050 12.834 1.00 55.69 83 SER A CA 1
ATOM 649 C C . SER A 1 83 ? 9.785 -0.645 11.730 1.00 55.69 83 SER A C 1
ATOM 651 O O . SER A 1 83 ? 9.740 -0.226 10.574 1.00 55.69 83 SER A O 1
ATOM 653 N N . SER A 1 84 ? 10.563 -1.659 12.110 1.00 58.59 84 SER A N 1
ATOM 654 C CA . SER A 1 84 ? 11.303 -2.514 11.184 1.00 58.59 84 SER A CA 1
ATOM 655 C C . SER A 1 84 ? 10.359 -3.150 10.164 1.00 58.59 84 SER A C 1
ATOM 657 O O . SER A 1 84 ? 9.171 -3.352 10.434 1.00 58.59 84 SER A O 1
ATOM 659 N N . ARG A 1 85 ? 10.874 -3.547 8.999 1.00 62.03 85 ARG A N 1
ATOM 660 C CA . ARG A 1 85 ? 10.068 -4.207 7.968 1.00 62.03 85 ARG A CA 1
ATOM 661 C C . ARG A 1 85 ? 9.466 -5.489 8.535 1.00 62.03 85 ARG A C 1
ATOM 663 O O . ARG A 1 85 ? 8.298 -5.793 8.296 1.00 62.03 85 ARG A O 1
ATOM 670 N N . SER A 1 86 ? 10.245 -6.169 9.371 1.00 62.19 86 SER A N 1
ATOM 671 C CA . SER A 1 86 ? 9.852 -7.334 10.158 1.00 62.19 86 SER A CA 1
ATOM 672 C C . SER A 1 86 ? 8.613 -7.111 11.048 1.00 62.19 86 SER A C 1
ATOM 674 O O . SER A 1 86 ? 7.917 -8.073 11.368 1.00 62.19 86 SER A O 1
ATOM 676 N N . SER A 1 87 ? 8.259 -5.868 11.400 1.00 67.19 87 SER A N 1
ATOM 677 C CA . SER A 1 87 ? 7.029 -5.549 12.146 1.00 67.19 87 SER A CA 1
ATOM 678 C C . SER A 1 87 ? 5.767 -5.667 11.287 1.00 67.19 87 SER A C 1
ATOM 680 O O . SER A 1 87 ? 4.758 -6.185 11.762 1.00 67.19 87 SER A O 1
ATOM 682 N N . MET A 1 88 ? 5.827 -5.263 10.013 1.00 69.94 88 MET A N 1
ATOM 683 C CA . MET A 1 88 ? 4.723 -5.437 9.058 1.00 69.94 88 MET A CA 1
ATOM 684 C C . MET A 1 88 ? 4.580 -6.894 8.602 1.00 69.94 88 MET A C 1
ATOM 686 O O . MET A 1 88 ? 3.472 -7.378 8.373 1.00 69.94 88 MET A O 1
ATOM 690 N N . GLU A 1 89 ? 5.695 -7.621 8.503 1.00 69.19 89 GLU A N 1
ATOM 691 C CA . GLU A 1 89 ? 5.707 -9.016 8.046 1.00 69.19 89 GLU A CA 1
ATOM 692 C C . GLU A 1 89 ? 4.883 -9.958 8.940 1.00 69.19 89 GLU A C 1
ATOM 694 O O . GLU A 1 89 ? 4.354 -10.958 8.450 1.00 69.19 89 GLU A O 1
ATOM 699 N N . LYS A 1 90 ? 4.706 -9.617 10.224 1.00 75.19 90 LYS A N 1
ATOM 700 C CA . LYS A 1 90 ? 3.869 -10.367 11.179 1.00 75.19 90 LYS A CA 1
ATOM 701 C C . LYS A 1 90 ? 2.394 -10.430 10.772 1.00 75.19 90 LYS A C 1
ATOM 703 O O . LYS A 1 90 ? 1.687 -11.334 11.202 1.00 75.19 90 LYS A O 1
ATOM 708 N N . PHE A 1 91 ? 1.941 -9.521 9.908 1.00 75.94 91 PHE A N 1
ATOM 709 C CA . PHE A 1 91 ? 0.568 -9.488 9.397 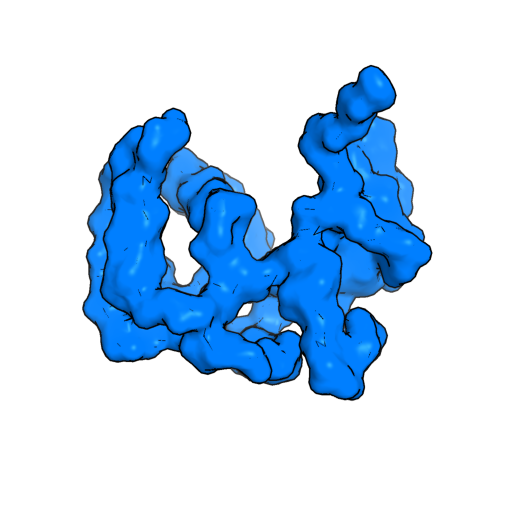1.00 75.94 91 PHE A CA 1
ATOM 710 C C . PHE A 1 91 ? 0.375 -10.336 8.126 1.00 75.94 91 PHE A C 1
ATOM 712 O O . PHE A 1 91 ? -0.668 -10.273 7.475 1.00 75.94 91 PHE A O 1
ATOM 719 N N . GLY A 1 92 ? 1.369 -11.155 7.759 1.00 72.00 92 GLY A N 1
ATOM 720 C CA . GLY A 1 92 ? 1.266 -12.102 6.648 1.00 72.00 92 GLY A CA 1
ATOM 721 C C . GLY A 1 92 ? 1.305 -11.446 5.266 1.00 72.00 92 GLY A C 1
ATOM 722 O O . GLY A 1 92 ? 0.811 -12.029 4.299 1.00 72.00 92 GLY A O 1
ATOM 723 N N . CYS A 1 93 ? 1.867 -10.236 5.153 1.00 73.00 93 CYS A N 1
ATOM 724 C CA . CYS A 1 93 ? 2.043 -9.571 3.867 1.00 73.00 93 CYS A CA 1
ATOM 725 C C . CYS A 1 93 ? 3.076 -10.310 3.004 1.00 73.00 93 CYS A C 1
ATOM 727 O O . CYS A 1 93 ? 4.185 -10.630 3.443 1.00 73.00 93 CYS A O 1
ATOM 729 N N . ARG A 1 94 ? 2.722 -10.545 1.740 1.00 69.56 94 ARG A N 1
ATOM 730 C CA . ARG A 1 94 ? 3.629 -11.099 0.729 1.00 69.56 94 ARG A CA 1
ATOM 731 C C . ARG A 1 94 ? 4.445 -10.003 0.047 1.00 69.56 94 ARG A C 1
ATOM 733 O O . ARG A 1 94 ? 5.572 -10.268 -0.367 1.00 69.56 94 ARG A O 1
ATOM 740 N N . TYR A 1 95 ? 3.888 -8.797 -0.044 1.00 72.75 95 TYR A N 1
ATOM 741 C CA . TYR A 1 95 ? 4.549 -7.634 -0.628 1.00 72.75 95 TYR A CA 1
ATOM 742 C C . TYR A 1 95 ? 4.567 -6.470 0.355 1.00 72.75 95 TYR A C 1
ATOM 744 O O . TYR A 1 95 ? 3.571 -6.216 1.031 1.00 72.75 95 TYR A O 1
ATOM 752 N N . CYS A 1 96 ? 5.690 -5.760 0.400 1.00 73.88 96 CYS A N 1
ATOM 753 C CA . CYS A 1 96 ? 5.801 -4.463 1.056 1.00 73.88 96 CYS A CA 1
ATOM 754 C C . CYS A 1 96 ? 6.021 -3.395 -0.016 1.00 73.88 96 CYS A C 1
ATOM 756 O O . CYS A 1 96 ? 6.933 -3.541 -0.835 1.00 73.88 96 CYS A O 1
ATOM 758 N N . VAL A 1 97 ? 5.182 -2.360 -0.026 1.00 78.00 97 VAL A N 1
ATOM 759 C CA . VAL A 1 97 ? 5.275 -1.242 -0.973 1.00 78.00 97 VAL A CA 1
ATOM 760 C C . VAL A 1 97 ? 5.701 0.012 -0.230 1.00 78.00 97 VAL A C 1
ATOM 762 O O . VAL A 1 97 ? 5.122 0.334 0.802 1.00 78.00 97 VAL A O 1
ATOM 765 N N . GLY A 1 98 ? 6.690 0.737 -0.742 1.00 71.75 98 GLY A N 1
ATOM 766 C CA . GLY A 1 98 ? 7.131 1.977 -0.112 1.00 71.75 98 GLY A CA 1
ATOM 767 C C . GLY A 1 98 ? 8.265 2.667 -0.853 1.00 71.75 98 GLY A C 1
ATOM 768 O O . GLY A 1 98 ? 8.792 2.166 -1.847 1.00 71.75 98 GLY A O 1
ATOM 769 N N . MET A 1 99 ? 8.662 3.833 -0.353 1.00 66.31 99 MET A N 1
ATOM 770 C CA . MET A 1 99 ? 9.793 4.574 -0.908 1.00 66.31 99 MET A CA 1
ATOM 771 C C . MET A 1 99 ? 11.115 3.899 -0.517 1.00 66.31 99 MET A C 1
ATOM 773 O O . MET A 1 99 ? 11.232 3.379 0.591 1.00 66.31 99 MET A O 1
ATOM 777 N N . HIS A 1 100 ? 12.129 3.944 -1.389 1.00 61.59 100 HIS A N 1
ATOM 778 C CA . HIS A 1 100 ? 13.419 3.256 -1.188 1.00 61.59 100 HIS A CA 1
ATOM 779 C C . HIS A 1 100 ? 14.023 3.490 0.206 1.00 61.59 100 HIS A C 1
ATOM 781 O O . HIS A 1 100 ? 14.309 2.547 0.940 1.00 61.59 100 HIS A O 1
ATOM 787 N N . ARG A 1 101 ? 14.093 4.759 0.625 1.00 61.66 101 ARG A N 1
ATOM 788 C CA . ARG A 1 101 ? 14.593 5.165 1.947 1.00 61.66 101 ARG A CA 1
ATOM 789 C C . ARG A 1 101 ? 13.699 4.723 3.110 1.00 61.66 101 ARG A C 1
ATOM 791 O O . ARG A 1 101 ? 14.212 4.480 4.189 1.00 61.66 101 ARG A O 1
ATOM 798 N N . ALA A 1 102 ? 12.384 4.636 2.911 1.00 56.56 102 ALA A N 1
ATOM 799 C CA . ALA A 1 102 ? 11.461 4.158 3.943 1.00 56.56 102 ALA A CA 1
ATOM 800 C C . ALA A 1 102 ? 11.575 2.637 4.143 1.00 56.56 102 ALA A C 1
ATOM 802 O O . ALA A 1 102 ? 11.346 2.132 5.238 1.00 56.56 102 ALA A O 1
ATOM 803 N N . LEU A 1 103 ? 11.944 1.913 3.082 1.00 59.25 103 LEU A N 1
ATOM 804 C CA . LEU A 1 103 ? 12.142 0.464 3.086 1.00 59.25 103 LEU A CA 1
ATOM 805 C C . LEU A 1 103 ? 13.538 0.048 3.571 1.00 59.25 103 LEU A C 1
ATOM 807 O O . LEU A 1 103 ? 13.683 -1.056 4.091 1.00 59.25 103 LEU A O 1
ATOM 811 N N . ARG A 1 104 ? 14.544 0.922 3.435 1.00 58.88 104 ARG A N 1
ATOM 812 C CA . ARG A 1 104 ? 15.848 0.793 4.097 1.00 58.88 104 ARG A CA 1
ATOM 813 C C . ARG A 1 104 ? 15.733 1.285 5.534 1.00 58.88 104 ARG A C 1
ATOM 815 O O . ARG A 1 104 ? 15.851 2.473 5.814 1.00 58.88 104 ARG A O 1
ATOM 822 N N . ILE A 1 105 ? 15.484 0.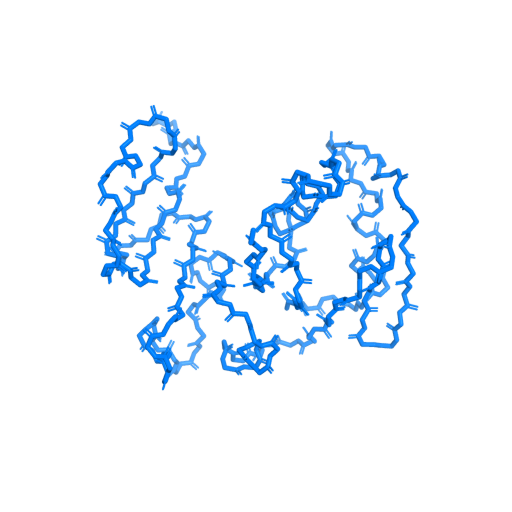359 6.443 1.00 50.78 105 ILE A N 1
ATOM 823 C CA . ILE A 1 105 ? 15.442 0.657 7.871 1.00 50.78 105 ILE A CA 1
ATOM 824 C C . ILE A 1 105 ? 16.863 0.513 8.404 1.00 50.78 105 ILE A C 1
ATOM 826 O O . ILE A 1 105 ? 17.589 -0.392 7.997 1.00 50.78 105 ILE A O 1
ATOM 830 N N . GLU A 1 106 ? 17.287 1.438 9.267 1.00 38.16 106 GLU A N 1
ATOM 831 C CA . GLU A 1 106 ? 18.617 1.415 9.887 1.00 38.16 106 GLU A CA 1
ATOM 832 C C . GLU A 1 106 ? 18.886 0.022 10.494 1.00 38.16 106 GLU A C 1
ATOM 834 O O . GLU A 1 106 ? 18.192 -0.396 11.417 1.00 38.16 106 GLU A O 1
ATOM 839 N N . GLY A 1 107 ? 19.861 -0.709 9.938 1.00 41.38 107 GLY A N 1
ATOM 840 C CA . GLY A 1 107 ? 20.274 -2.041 10.404 1.00 41.38 107 GLY A CA 1
ATOM 841 C C . GLY A 1 107 ? 19.664 -3.252 9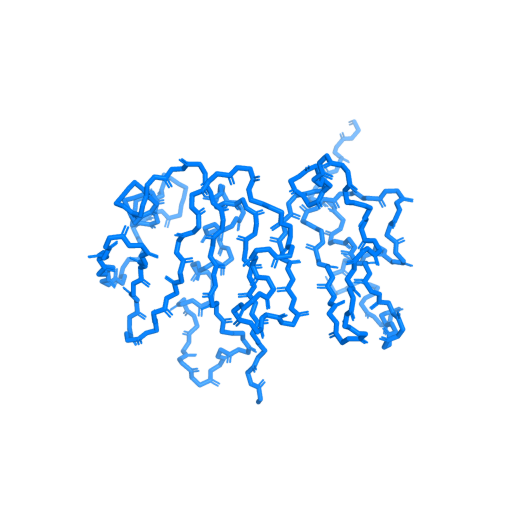.678 1.00 41.38 107 GLY A C 1
ATOM 842 O O . GLY A 1 107 ? 20.163 -4.359 9.857 1.00 41.38 107 GLY A O 1
ATOM 843 N N . GLU A 1 108 ? 18.652 -3.079 8.820 1.00 49.06 108 GLU A N 1
ATOM 844 C CA . GLU A 1 108 ? 18.065 -4.157 8.007 1.00 49.06 108 GLU A CA 1
ATOM 845 C C . GLU A 1 108 ? 18.302 -3.861 6.511 1.00 49.06 108 GLU A C 1
ATOM 847 O O . GLU A 1 108 ? 17.692 -2.964 5.927 1.00 49.06 108 GLU A O 1
ATOM 852 N N . GLY A 1 109 ? 19.214 -4.603 5.868 1.00 50.94 109 GLY A N 1
ATOM 853 C CA . GLY A 1 109 ? 19.339 -4.583 4.405 1.00 50.94 109 GLY A CA 1
ATOM 854 C C . GLY A 1 109 ? 18.038 -5.049 3.736 1.00 50.94 109 GLY A C 1
ATOM 855 O O . GLY A 1 109 ? 17.262 -5.786 4.336 1.00 50.94 109 GLY A O 1
ATOM 856 N N . LEU A 1 110 ? 17.787 -4.676 2.474 1.00 53.53 110 LEU A N 1
ATOM 857 C CA . LEU A 1 110 ? 16.570 -5.101 1.748 1.00 53.53 110 LEU A CA 1
ATOM 858 C C . LEU A 1 110 ? 16.404 -6.639 1.675 1.00 53.53 110 LEU A C 1
ATOM 860 O O . LEU A 1 110 ? 15.296 -7.134 1.436 1.00 53.53 110 LEU A O 1
ATOM 864 N N . GLU A 1 111 ? 17.495 -7.373 1.914 1.00 51.34 111 GLU A N 1
ATOM 865 C CA . GLU A 1 111 ? 17.615 -8.830 1.892 1.00 51.34 111 GLU A CA 1
ATOM 866 C C . GLU A 1 111 ? 17.214 -9.550 3.193 1.00 51.34 111 GLU A C 1
ATOM 868 O O . GLU A 1 111 ? 17.043 -10.767 3.170 1.00 51.34 111 GLU A O 1
ATOM 873 N N . THR A 1 112 ? 17.001 -8.858 4.322 1.00 47.75 112 THR A N 1
ATOM 874 C CA . THR A 1 112 ? 16.759 -9.488 5.645 1.00 47.75 112 THR A CA 1
ATOM 875 C C . THR A 1 112 ? 15.362 -10.099 5.819 1.00 47.75 112 THR A C 1
ATOM 877 O O . THR A 1 112 ? 14.874 -10.296 6.934 1.00 47.75 112 THR A O 1
ATOM 880 N N . SER A 1 113 ? 14.692 -10.460 4.725 1.00 49.81 113 SER A N 1
ATOM 881 C CA . SER A 1 113 ? 13.429 -11.179 4.803 1.00 49.81 113 SER A CA 1
ATOM 882 C C . SER A 1 113 ? 13.688 -12.671 5.034 1.00 49.81 113 SER A C 1
ATOM 884 O O . SER A 1 113 ? 13.831 -13.460 4.107 1.00 49.81 113 SER A O 1
ATOM 886 N N . THR A 1 114 ? 13.663 -13.071 6.303 1.00 42.19 114 THR A N 1
ATOM 887 C CA . THR A 1 114 ? 13.838 -14.444 6.830 1.00 42.19 114 THR A CA 1
ATOM 888 C C . THR A 1 114 ? 12.843 -15.518 6.343 1.00 42.19 114 THR A C 1
ATOM 890 O O . THR A 1 114 ? 12.891 -16.657 6.793 1.00 42.19 114 THR A O 1
ATOM 893 N N . SER A 1 115 ? 11.938 -15.212 5.410 1.00 44.59 115 SER A N 1
ATOM 894 C CA . SER A 1 115 ? 10.962 -16.153 4.859 1.00 44.59 115 SER A CA 1
ATOM 895 C C . SER A 1 115 ? 10.895 -15.931 3.351 1.00 44.59 115 SER A C 1
ATOM 897 O O . SER A 1 115 ? 10.450 -14.883 2.871 1.00 44.59 115 SER A O 1
ATOM 899 N N . GLY A 1 116 ? 11.400 -16.908 2.597 1.00 44.12 116 GLY A N 1
ATOM 900 C CA . GLY A 1 116 ? 11.719 -16.831 1.167 1.00 44.12 116 GLY A CA 1
ATOM 901 C C . GLY A 1 116 ? 10.546 -16.650 0.193 1.00 44.12 116 GLY A C 1
ATOM 902 O O . GLY A 1 116 ? 10.670 -17.012 -0.971 1.00 44.12 116 GLY A O 1
ATOM 903 N N . ARG A 1 117 ? 9.399 -16.110 0.626 1.00 49.72 117 ARG A N 1
ATOM 904 C CA . ARG A 1 117 ? 8.217 -15.837 -0.221 1.00 49.72 117 ARG A CA 1
ATOM 905 C C . ARG A 1 117 ? 7.863 -14.353 -0.350 1.00 49.72 117 ARG A C 1
ATOM 907 O O . ARG A 1 117 ? 6.844 -14.032 -0.964 1.00 49.72 117 ARG A O 1
ATOM 914 N N . ARG A 1 118 ? 8.662 -13.458 0.233 1.00 67.75 118 ARG A N 1
ATOM 915 C CA . ARG A 1 118 ? 8.303 -12.049 0.445 1.00 67.75 118 ARG A CA 1
ATOM 916 C C . ARG A 1 118 ? 9.064 -11.132 -0.511 1.00 67.75 118 ARG A C 1
ATOM 918 O O . ARG A 1 118 ? 10.286 -11.210 -0.593 1.00 67.75 118 ARG A O 1
ATOM 925 N N . LYS A 1 119 ? 8.335 -10.274 -1.226 1.00 72.81 119 LYS A N 1
ATOM 926 C CA . LYS A 1 119 ? 8.874 -9.349 -2.233 1.00 72.81 119 LYS A CA 1
ATOM 927 C C . LYS A 1 119 ? 8.723 -7.892 -1.786 1.00 72.81 119 LYS A C 1
ATOM 929 O O . LYS A 1 119 ? 7.824 -7.557 -1.017 1.00 72.81 119 LYS A O 1
ATOM 934 N N . VAL A 1 120 ? 9.602 -7.023 -2.265 1.00 72.56 120 VAL A N 1
ATOM 935 C CA . VAL A 1 120 ? 9.558 -5.573 -2.060 1.00 72.56 120 VAL A CA 1
ATOM 936 C C . VAL A 1 120 ? 9.267 -4.909 -3.384 1.00 72.56 120 VAL A C 1
ATOM 938 O O . VAL A 1 120 ? 9.949 -5.188 -4.369 1.00 72.56 120 VAL A O 1
ATOM 941 N N . LEU A 1 121 ? 8.290 -4.010 -3.385 1.00 77.75 121 LEU A N 1
ATOM 942 C CA . LEU A 1 121 ? 8.059 -3.104 -4.495 1.00 77.75 121 LEU A CA 1
ATOM 943 C C . LEU A 1 121 ? 8.423 -1.687 -4.058 1.00 77.75 121 LEU A C 1
ATOM 945 O O . LEU A 1 121 ? 7.814 -1.116 -3.154 1.00 77.75 121 LEU A O 1
ATOM 949 N N . ILE A 1 122 ? 9.432 -1.121 -4.702 1.00 78.81 122 ILE A N 1
ATOM 950 C CA . ILE A 1 122 ? 9.937 0.209 -4.398 1.00 78.81 122 ILE A CA 1
ATOM 951 C C . ILE A 1 122 ? 9.240 1.210 -5.310 1.00 78.81 122 ILE A C 1
ATOM 953 O O . ILE A 1 122 ? 9.335 1.118 -6.530 1.00 78.81 122 ILE A O 1
ATOM 957 N N . SER A 1 123 ? 8.562 2.199 -4.733 1.00 75.06 123 SER A N 1
ATOM 958 C CA . SER A 1 123 ? 7.822 3.228 -5.475 1.00 75.06 123 SER A CA 1
ATOM 959 C C . SER A 1 123 ? 8.712 4.382 -5.974 1.00 75.06 123 SER A C 1
ATOM 961 O O . SER A 1 123 ? 8.250 5.518 -6.082 1.00 75.06 123 SER A O 1
ATOM 963 N N . ALA A 1 124 ? 10.005 4.124 -6.168 1.00 71.94 124 ALA A N 1
ATOM 964 C CA . ALA A 1 124 ? 11.021 5.088 -6.583 1.00 71.94 124 ALA A CA 1
ATOM 965 C C . ALA A 1 124 ? 12.216 4.354 -7.230 1.00 71.94 124 ALA A C 1
ATOM 967 O O . ALA A 1 124 ? 12.346 3.137 -7.039 1.00 71.94 124 ALA A O 1
ATOM 968 N N . PRO A 1 125 ? 13.124 5.067 -7.929 1.00 74.44 125 PRO A N 1
ATOM 969 C CA . PRO A 1 125 ? 14.365 4.487 -8.431 1.00 74.44 125 PRO A CA 1
ATOM 970 C C . PRO A 1 125 ? 15.191 3.868 -7.303 1.00 74.44 125 PRO A C 1
ATOM 972 O O . PRO A 1 125 ? 15.301 4.445 -6.218 1.00 74.44 125 PRO A O 1
ATOM 975 N N . ALA A 1 126 ? 15.773 2.706 -7.576 1.00 75.19 126 ALA A N 1
ATOM 976 C CA . ALA A 1 126 ? 16.565 1.939 -6.628 1.00 75.19 126 ALA A CA 1
ATOM 977 C C . ALA A 1 126 ? 17.772 1.336 -7.351 1.00 75.19 126 ALA A C 1
ATOM 979 O O . ALA A 1 126 ? 17.600 0.616 -8.330 1.00 75.19 126 ALA A O 1
ATOM 980 N N . ASN A 1 127 ? 18.983 1.633 -6.878 1.00 74.94 127 ASN A N 1
ATOM 981 C CA . ASN A 1 127 ? 20.223 1.139 -7.500 1.00 74.94 127 ASN A CA 1
ATOM 982 C C . ASN A 1 127 ? 20.524 -0.332 -7.162 1.00 74.94 127 ASN A C 1
ATOM 984 O O . ASN A 1 127 ? 21.403 -0.942 -7.750 1.00 74.94 127 ASN A O 1
ATOM 988 N N . ASP A 1 128 ? 19.820 -0.870 -6.177 1.00 76.94 128 ASP A N 1
ATOM 989 C CA . ASP A 1 128 ? 19.980 -2.175 -5.537 1.00 76.94 128 ASP A CA 1
ATOM 990 C C . ASP A 1 128 ? 18.743 -3.069 -5.743 1.00 76.94 128 ASP A C 1
ATOM 992 O O . ASP A 1 128 ? 18.529 -4.014 -4.986 1.00 76.94 128 ASP A O 1
ATOM 996 N N . ALA A 1 129 ? 17.889 -2.740 -6.717 1.00 80.50 129 ALA A N 1
ATOM 997 C CA . ALA A 1 129 ? 16.766 -3.587 -7.097 1.00 80.50 129 ALA A CA 1
ATOM 998 C C . ALA A 1 129 ? 17.208 -4.663 -8.096 1.00 80.50 129 ALA A C 1
ATOM 1000 O O . ALA A 1 129 ? 17.997 -4.386 -8.997 1.00 80.50 129 ALA A O 1
ATOM 1001 N N . ASP A 1 130 ? 16.623 -5.858 -7.987 1.00 81.38 130 ASP A N 1
ATOM 1002 C CA . ASP A 1 130 ? 16.845 -6.962 -8.931 1.00 81.38 130 ASP A CA 1
ATOM 1003 C C . ASP A 1 130 ? 16.352 -6.598 -10.338 1.00 81.38 130 ASP A C 1
ATOM 1005 O O . ASP A 1 130 ? 16.899 -7.047 -11.340 1.00 81.38 130 ASP A O 1
ATOM 1009 N N . ALA A 1 131 ? 15.297 -5.781 -10.410 1.00 85.50 131 ALA A N 1
ATOM 1010 C CA . ALA A 1 131 ? 14.774 -5.235 -11.652 1.00 85.50 131 ALA A CA 1
ATOM 1011 C C . ALA A 1 131 ? 14.135 -3.862 -11.429 1.00 85.50 131 ALA A C 1
ATOM 1013 O O . ALA A 1 131 ? 13.497 -3.612 -10.401 1.00 85.50 131 ALA A O 1
ATOM 1014 N N . THR A 1 132 ? 14.246 -2.993 -12.432 1.00 87.00 132 THR A N 1
ATOM 1015 C CA . THR A 1 132 ? 13.449 -1.767 -12.538 1.00 87.00 132 THR A CA 1
ATOM 1016 C C . THR A 1 132 ? 12.455 -1.937 -13.674 1.00 87.00 132 THR A C 1
ATOM 1018 O O . THR A 1 132 ? 12.847 -2.190 -14.810 1.00 87.00 132 THR A O 1
ATOM 1021 N N . VAL A 1 133 ? 11.169 -1.816 -13.361 1.00 86.62 133 VAL A N 1
ATOM 1022 C CA . VAL A 1 133 ? 10.081 -2.130 -14.284 1.00 86.62 133 VAL A CA 1
ATOM 1023 C C . VAL A 1 133 ? 9.143 -0.946 -14.429 1.00 86.62 133 VAL A C 1
ATOM 1025 O O . VAL A 1 133 ? 8.742 -0.325 -13.446 1.00 86.62 133 VAL A O 1
ATOM 1028 N N . VAL A 1 134 ? 8.770 -0.677 -15.675 1.00 86.88 134 VAL A N 1
ATOM 1029 C CA . VAL A 1 134 ? 7.692 0.220 -16.067 1.00 86.88 134 VAL A CA 1
ATOM 1030 C C . VAL A 1 134 ? 6.604 -0.635 -16.703 1.00 86.88 134 VAL A C 1
ATOM 1032 O O . VAL A 1 134 ? 6.822 -1.294 -17.721 1.00 86.88 134 VAL A O 1
ATOM 1035 N N . TYR A 1 135 ? 5.430 -0.645 -16.074 1.00 84.56 135 TYR A N 1
ATOM 1036 C CA . TYR A 1 135 ? 4.278 -1.388 -16.575 1.00 84.56 135 TYR A CA 1
ATOM 1037 C C . TYR A 1 135 ? 3.846 -0.871 -17.955 1.00 84.56 135 TYR A C 1
ATOM 1039 O O . TYR A 1 135 ? 3.675 0.333 -18.138 1.00 84.56 135 TYR A O 1
ATOM 1047 N N . GLY A 1 136 ? 3.663 -1.785 -18.907 1.00 85.81 136 GLY A N 1
ATOM 1048 C CA . GLY A 1 136 ? 3.353 -1.504 -20.309 1.00 85.81 136 GLY A CA 1
ATOM 1049 C C . GLY A 1 136 ? 4.586 -1.314 -21.201 1.00 85.81 136 GLY A C 1
ATOM 1050 O O . GLY A 1 136 ? 4.426 -1.056 -22.392 1.00 85.81 136 GLY A O 1
ATOM 1051 N N . VAL A 1 137 ? 5.801 -1.425 -20.652 1.00 89.88 137 VAL A N 1
ATOM 1052 C CA . VAL A 1 137 ? 7.063 -1.264 -21.391 1.00 89.88 137 VAL A CA 1
ATOM 1053 C C . VAL A 1 137 ? 7.917 -2.522 -21.273 1.00 89.88 137 VAL A C 1
ATOM 1055 O O . VAL A 1 137 ? 8.218 -3.153 -22.285 1.00 89.88 137 VAL A O 1
ATOM 1058 N N . ASN A 1 138 ? 8.309 -2.894 -20.051 1.00 89.38 138 ASN A N 1
ATOM 1059 C CA . ASN A 1 138 ? 9.256 -3.986 -19.805 1.00 89.38 138 ASN A CA 1
ATOM 1060 C C . ASN A 1 138 ? 8.824 -4.941 -18.678 1.00 89.38 138 ASN A C 1
ATOM 1062 O O . ASN A 1 138 ? 9.635 -5.687 -18.136 1.00 89.38 138 ASN A O 1
ATOM 1066 N N . GLU A 1 139 ? 7.536 -4.993 -18.331 1.00 86.94 139 GLU A N 1
ATOM 1067 C CA . GLU A 1 139 ? 7.012 -5.866 -17.269 1.00 86.94 139 GLU A CA 1
ATOM 1068 C C . GLU A 1 139 ? 7.249 -7.362 -17.503 1.00 86.94 139 GLU A C 1
ATOM 1070 O O . GLU A 1 139 ? 7.253 -8.144 -16.552 1.00 86.94 139 GLU A O 1
ATOM 1075 N N . LYS A 1 140 ? 7.498 -7.758 -18.755 1.00 90.19 140 LYS A N 1
ATOM 1076 C CA . LYS A 1 140 ? 7.831 -9.136 -19.137 1.00 90.19 140 LYS A CA 1
ATOM 1077 C C . LYS A 1 140 ? 9.199 -9.593 -18.619 1.00 90.19 140 LYS A C 1
ATOM 1079 O O . LYS A 1 140 ? 9.449 -10.791 -18.576 1.00 90.19 140 LYS A O 1
ATOM 1084 N N . GLU A 1 141 ? 10.058 -8.668 -18.195 1.00 89.00 141 GLU A N 1
ATOM 1085 C CA . GLU A 1 141 ? 11.367 -8.968 -17.599 1.00 89.00 141 GLU A CA 1
ATOM 1086 C C . GLU A 1 141 ? 11.253 -9.466 -16.149 1.00 89.00 141 GLU A C 1
ATOM 1088 O O . GLU A 1 141 ? 12.224 -9.957 -15.572 1.00 89.00 141 GLU A O 1
ATOM 1093 N N . LEU A 1 142 ? 10.071 -9.367 -15.528 1.00 85.88 142 LEU A N 1
ATOM 1094 C CA . LEU A 1 142 ? 9.858 -9.859 -14.172 1.00 85.88 142 LEU A CA 1
ATOM 1095 C C . LEU A 1 142 ? 9.972 -11.380 -14.100 1.00 85.88 142 LEU A C 1
ATOM 1097 O O . LEU A 1 142 ? 9.144 -12.113 -14.638 1.00 85.88 142 LEU A O 1
ATOM 1101 N N . THR A 1 143 ? 10.934 -11.857 -13.311 1.00 86.06 143 THR A N 1
ATOM 1102 C CA . THR A 1 143 ? 11.077 -13.282 -13.016 1.00 86.06 143 THR A CA 1
ATOM 1103 C C . THR A 1 143 ? 10.550 -13.622 -11.615 1.00 86.06 143 THR A C 1
ATOM 1105 O O . THR A 1 143 ? 10.532 -12.776 -10.707 1.00 86.06 143 THR A O 1
ATOM 1108 N N . PRO A 1 144 ? 10.136 -14.881 -11.367 1.00 82.00 144 PRO A N 1
ATOM 1109 C CA . PRO A 1 144 ? 9.771 -15.334 -10.027 1.00 82.00 144 PRO A CA 1
ATOM 1110 C C . PRO A 1 144 ? 10.880 -15.126 -8.989 1.00 82.00 144 PRO A C 1
ATOM 1112 O O . PRO A 1 144 ? 10.550 -14.880 -7.826 1.00 82.00 144 PRO A O 1
ATOM 1115 N N . GLY A 1 145 ? 12.149 -15.162 -9.417 1.00 80.88 145 GLY A N 1
ATOM 1116 C CA . GLY A 1 145 ? 13.334 -14.992 -8.576 1.00 80.88 145 GLY A CA 1
ATOM 1117 C C . GLY A 1 145 ? 13.543 -13.576 -8.038 1.00 80.88 145 GLY A C 1
ATOM 1118 O O . GLY A 1 145 ? 14.160 -13.437 -6.986 1.00 80.88 145 GLY A O 1
ATOM 1119 N N . HIS A 1 146 ? 12.985 -12.543 -8.683 1.00 82.81 146 HIS A N 1
ATOM 1120 C CA . HIS A 1 146 ? 13.120 -11.162 -8.207 1.00 82.81 146 HIS A CA 1
ATOM 1121 C C . HIS A 1 146 ? 12.420 -10.980 -6.856 1.00 82.81 146 HIS A C 1
ATOM 1123 O O . HIS A 1 146 ? 11.216 -11.250 -6.714 1.00 82.81 146 HIS A O 1
ATOM 1129 N N . LYS A 1 147 ? 13.179 -10.506 -5.872 1.00 77.88 147 LYS A N 1
ATOM 1130 C CA . LYS A 1 147 ? 12.759 -10.198 -4.504 1.00 77.88 147 LYS A CA 1
ATOM 1131 C C . LYS A 1 147 ? 12.560 -8.701 -4.309 1.00 77.88 147 LYS A C 1
ATOM 1133 O O . LYS A 1 147 ? 11.653 -8.328 -3.570 1.00 77.88 147 LYS A O 1
ATOM 1138 N N . ILE A 1 148 ? 13.356 -7.860 -4.962 1.00 76.81 148 ILE A N 1
ATOM 1139 C CA . ILE A 1 148 ? 13.301 -6.400 -4.869 1.00 76.81 148 ILE A CA 1
ATOM 1140 C C . ILE A 1 148 ? 13.074 -5.846 -6.272 1.00 76.81 148 ILE A C 1
ATOM 1142 O O . ILE A 1 148 ? 13.913 -5.997 -7.151 1.00 76.81 148 ILE A O 1
ATOM 1146 N N . VAL A 1 149 ? 11.937 -5.191 -6.486 1.00 80.88 149 VAL A N 1
ATOM 1147 C CA . VAL A 1 149 ? 11.583 -4.592 -7.777 1.00 80.88 149 VAL A CA 1
ATOM 1148 C C . VAL A 1 149 ? 11.343 -3.103 -7.578 1.00 80.88 149 VAL A C 1
ATOM 1150 O O . VAL A 1 149 ? 10.612 -2.710 -6.672 1.00 80.88 149 VAL A O 1
ATOM 1153 N N . SER A 1 150 ? 11.932 -2.265 -8.423 1.00 81.38 150 SER A N 1
ATOM 1154 C CA . SER A 1 150 ? 11.631 -0.835 -8.490 1.00 81.38 150 SER A CA 1
ATOM 1155 C C . SER A 1 150 ? 10.564 -0.567 -9.546 1.00 81.38 150 SER A C 1
ATOM 1157 O O . SER A 1 150 ? 10.673 -1.049 -10.668 1.00 81.38 150 SER A O 1
ATOM 1159 N N . ASN A 1 151 ? 9.565 0.250 -9.211 1.00 80.19 151 ASN A N 1
ATOM 1160 C CA . ASN A 1 151 ? 8.570 0.773 -10.151 1.00 80.19 151 ASN A CA 1
ATOM 1161 C C . ASN A 1 151 ? 9.050 2.064 -10.849 1.00 80.19 151 ASN A C 1
ATOM 1163 O O . ASN A 1 151 ? 8.256 2.956 -11.150 1.00 80.19 151 ASN A O 1
ATOM 1167 N N . ALA A 1 152 ? 10.367 2.204 -11.028 1.00 78.19 152 ALA A N 1
ATOM 1168 C CA . ALA A 1 152 ? 11.014 3.366 -11.627 1.00 78.19 152 ALA A CA 1
ATOM 1169 C C . ALA A 1 152 ? 10.592 4.705 -10.970 1.00 78.19 152 ALA A C 1
ATOM 1171 O O . ALA A 1 152 ? 10.397 4.797 -9.756 1.00 78.19 152 ALA A O 1
ATOM 1172 N N . ARG A 1 153 ? 10.523 5.780 -11.762 1.00 68.81 153 ARG A N 1
ATOM 1173 C CA . ARG A 1 153 ? 10.070 7.128 -11.371 1.00 68.81 153 ARG A CA 1
ATOM 1174 C C . ARG A 1 153 ? 9.020 7.619 -12.357 1.00 68.81 153 ARG A C 1
ATOM 1176 O O . ARG A 1 153 ? 9.086 7.272 -13.529 1.00 68.81 153 ARG A O 1
ATOM 1183 N N . VAL A 1 154 ? 8.137 8.499 -11.889 1.00 60.62 154 VAL A N 1
ATOM 1184 C CA . VAL A 1 154 ? 7.065 9.096 -12.703 1.00 60.62 154 VAL A CA 1
ATOM 1185 C C . VAL A 1 154 ? 7.619 9.921 -13.873 1.00 60.62 154 VAL A C 1
ATOM 1187 O O . VAL A 1 154 ? 7.037 9.896 -14.947 1.00 60.62 154 VAL A O 1
ATOM 1190 N N . LEU A 1 155 ? 8.750 10.620 -13.703 1.00 42.22 155 LEU A N 1
ATOM 1191 C CA . LEU A 1 155 ? 9.433 11.341 -14.783 1.00 42.22 155 LEU A CA 1
ATOM 1192 C C . LEU A 1 155 ? 10.838 11.785 -14.327 1.00 42.22 155 LEU A C 1
ATOM 1194 O O . LEU A 1 155 ? 11.055 12.036 -13.141 1.00 42.22 155 LEU A O 1
ATOM 1198 N N . ARG A 1 156 ? 11.791 11.934 -15.254 1.00 33.75 156 ARG A N 1
ATOM 1199 C CA . ARG A 1 156 ? 12.924 12.871 -15.107 1.00 33.75 156 ARG A CA 1
ATOM 1200 C C . ARG A 1 156 ? 12.902 13.750 -16.339 1.00 33.75 156 ARG A C 1
ATOM 1202 O O . ARG A 1 156 ? 13.296 13.295 -17.406 1.00 33.75 156 ARG A O 1
ATOM 1209 N N . ILE A 1 157 ? 12.393 14.961 -16.178 1.00 30.03 157 ILE A N 1
ATOM 1210 C CA . ILE A 1 157 ? 12.628 16.025 -17.148 1.00 30.03 157 ILE A CA 1
ATOM 1211 C C . ILE A 1 157 ? 14.077 16.454 -16.912 1.00 30.03 157 ILE A C 1
ATOM 1213 O O . ILE A 1 157 ? 14.459 16.683 -15.760 1.00 30.03 157 ILE A O 1
ATOM 1217 N N . VAL A 1 158 ? 14.893 16.384 -17.962 1.00 37.44 158 VAL A N 1
ATOM 1218 C CA . VAL A 1 158 ? 16.260 16.924 -17.973 1.00 37.44 158 VAL A CA 1
ATOM 1219 C C . VAL A 1 158 ? 16.196 18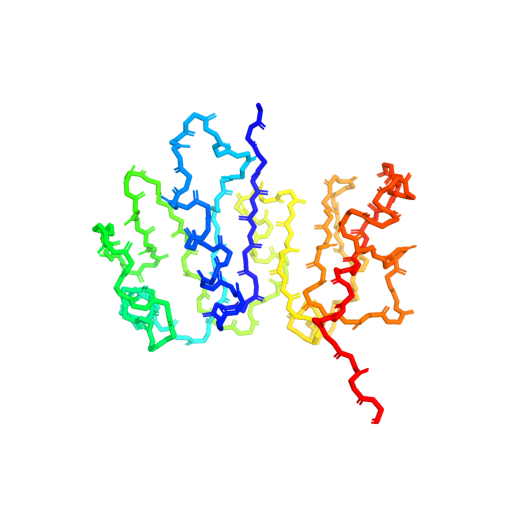.441 -17.992 1.00 37.44 158 VAL A C 1
ATOM 1221 O O . VAL A 1 158 ? 15.300 18.959 -18.693 1.00 37.44 158 VAL A O 1
#

Mean predicted aligned error: 7.45 Å